Protein AF-A0AAD7CZT7-F1 (afdb_monomer)

Solvent-accessible surface area (backbone atoms only — not comparable to full-atom values): 5162 Å² total; per-residue (Å²): 92,52,45,60,60,73,75,65,43,91,54,85,58,57,64,58,54,54,47,32,73,73,62,38,51,56,45,78,46,34,30,73,97,64,38,83,41,78,48,79,69,40,69,67,59,49,54,49,54,76,70,34,86,86,62,74,80,56,68,69,58,51,52,52,47,32,72,75,60,38,93,82,29,82,89,67,62,77,80,81,85,121

Structure (mmCIF, N/CA/C/O backbone):
data_AF-A0AAD7CZT7-F1
#
_entry.id   AF-A0AAD7CZT7-F1
#
loop_
_atom_site.group_PDB
_atom_site.id
_atom_site.type_symbol
_atom_site.label_atom_id
_atom_site.label_alt_id
_atom_site.label_comp_id
_atom_site.label_asym_id
_atom_site.label_entity_id
_atom_site.label_seq_id
_atom_site.pdbx_PDB_ins_code
_atom_site.Cartn_x
_atom_site.Cartn_y
_atom_site.Cartn_z
_atom_site.occupancy
_atom_site.B_iso_or_equiv
_atom_site.auth_seq_id
_atom_site.auth_comp_id
_atom_site.auth_asym_id
_atom_site.auth_atom_id
_atom_site.pdbx_PDB_model_num
ATOM 1 N N . GLY A 1 1 ? -13.347 6.727 -5.887 1.00 79.75 1 GLY A N 1
ATOM 2 C CA . GLY A 1 1 ? -12.472 5.783 -5.169 1.00 79.75 1 GLY A CA 1
ATOM 3 C C . GLY A 1 1 ? -11.642 6.525 -4.142 1.00 79.75 1 GLY A C 1
ATOM 4 O O . GLY A 1 1 ? -11.635 7.750 -4.149 1.00 79.75 1 GLY A O 1
ATOM 5 N N . ASN A 1 2 ? -10.931 5.788 -3.301 1.00 88.62 2 ASN A N 1
ATOM 6 C CA . ASN A 1 2 ? -10.116 6.261 -2.183 1.00 88.62 2 ASN A CA 1
ATOM 7 C C . ASN A 1 2 ? -8.724 6.758 -2.635 1.00 88.62 2 ASN A C 1
ATOM 9 O O . ASN A 1 2 ? -7.928 7.195 -1.815 1.00 88.62 2 ASN A O 1
ATOM 13 N N . MET A 1 3 ? -8.416 6.725 -3.939 1.00 87.31 3 MET A N 1
ATOM 14 C CA . MET A 1 3 ? -7.095 7.092 -4.478 1.00 87.31 3 MET A CA 1
ATOM 15 C C . MET A 1 3 ? -6.634 8.506 -4.132 1.00 87.31 3 MET A C 1
ATOM 17 O O . MET A 1 3 ? -5.442 8.712 -3.949 1.00 87.31 3 MET A O 1
ATOM 21 N N . LYS A 1 4 ? -7.545 9.481 -4.019 1.00 87.75 4 LYS A N 1
ATOM 22 C CA . LYS A 1 4 ? -7.160 10.846 -3.626 1.00 87.75 4 LYS A CA 1
ATOM 23 C C . LYS A 1 4 ? -6.569 10.874 -2.218 1.00 87.75 4 LYS A C 1
ATOM 25 O O . LYS A 1 4 ? -5.568 11.535 -2.002 1.00 87.75 4 LYS A O 1
ATOM 30 N N . GLN A 1 5 ? -7.163 10.114 -1.302 1.00 90.00 5 GLN A N 1
ATOM 31 C CA . GLN A 1 5 ? -6.679 9.981 0.070 1.00 90.00 5 GLN A CA 1
ATOM 32 C C . GLN A 1 5 ? -5.345 9.227 0.108 1.00 90.00 5 GLN A C 1
ATOM 34 O O . GLN A 1 5 ? -4.475 9.589 0.873 1.00 90.00 5 GLN A O 1
ATOM 39 N N . LEU A 1 6 ? -5.148 8.229 -0.756 1.00 87.62 6 LEU A N 1
ATOM 40 C CA . LEU A 1 6 ? -3.890 7.473 -0.804 1.00 87.62 6 LEU A CA 1
ATOM 41 C C . LEU A 1 6 ? -2.722 8.253 -1.433 1.00 87.62 6 LEU A C 1
ATOM 43 O O . LEU A 1 6 ? -1.588 8.124 -0.999 1.00 87.62 6 LEU A O 1
ATOM 47 N N . VAL A 1 7 ? -2.977 9.025 -2.494 1.00 86.38 7 VAL A N 1
ATOM 48 C CA . VAL A 1 7 ? -1.908 9.633 -3.313 1.00 86.38 7 VAL A CA 1
ATOM 49 C C . VAL A 1 7 ? -1.638 11.090 -2.946 1.00 86.38 7 VAL A C 1
ATOM 51 O O . VAL A 1 7 ? -0.521 11.561 -3.126 1.00 86.38 7 VAL A O 1
ATOM 54 N N . LEU A 1 8 ? -2.654 11.814 -2.473 1.00 88.69 8 LEU A N 1
ATOM 55 C CA . LEU A 1 8 ? -2.588 13.260 -2.228 1.00 88.69 8 LEU A CA 1
ATOM 56 C C . LEU A 1 8 ? -2.739 13.611 -0.744 1.00 88.69 8 LEU A C 1
ATOM 58 O O . LEU A 1 8 ? -3.043 14.759 -0.424 1.00 88.69 8 LEU A O 1
ATOM 62 N N . ALA A 1 9 ? -2.580 12.637 0.156 1.00 88.75 9 ALA A N 1
ATOM 63 C CA . ALA A 1 9 ? -2.505 12.941 1.576 1.00 88.75 9 ALA A CA 1
ATOM 64 C C . ALA A 1 9 ? -1.309 13.854 1.852 1.00 88.75 9 ALA A C 1
ATOM 66 O O . ALA A 1 9 ? -0.219 13.644 1.324 1.00 88.75 9 ALA A O 1
ATOM 67 N N . GLU A 1 10 ? -1.526 14.846 2.712 1.00 90.38 10 GLU A N 1
ATOM 68 C CA . GLU A 1 10 ? -0.464 15.727 3.197 1.00 90.38 10 GLU A CA 1
ATOM 69 C C . GLU A 1 10 ? 0.587 14.934 3.985 1.00 90.38 10 GLU A C 1
ATOM 71 O O . GLU A 1 10 ? 1.785 15.096 3.768 1.00 90.38 10 GLU A O 1
ATOM 76 N N . ASN A 1 11 ? 0.125 14.010 4.834 1.00 91.44 11 ASN A N 1
ATOM 77 C CA . ASN A 1 11 ? 0.969 13.087 5.583 1.00 91.44 11 ASN A CA 1
ATOM 78 C C . ASN A 1 11 ? 0.806 11.665 5.044 1.00 91.44 11 ASN A C 1
ATOM 80 O O . ASN A 1 11 ? -0.292 11.100 5.054 1.00 91.44 11 ASN A O 1
ATOM 84 N N . TYR A 1 12 ? 1.915 11.075 4.601 1.00 87.12 12 TYR A N 1
ATOM 85 C CA . TYR A 1 12 ? 1.931 9.705 4.099 1.00 87.12 12 TYR A CA 1
ATOM 86 C C . TYR A 1 12 ? 1.477 8.714 5.182 1.00 87.12 12 TYR A C 1
ATOM 88 O O . TYR A 1 12 ? 1.968 8.750 6.311 1.00 87.12 12 TYR A O 1
ATOM 96 N N . GLY A 1 13 ? 0.560 7.811 4.831 1.00 88.50 13 GLY A N 1
ATOM 97 C CA . GLY A 1 13 ? 0.070 6.763 5.726 1.00 88.50 13 GLY A CA 1
ATOM 98 C C . GLY A 1 13 ? -1.052 7.181 6.680 1.00 88.50 13 GLY A C 1
ATOM 99 O O . GLY A 1 13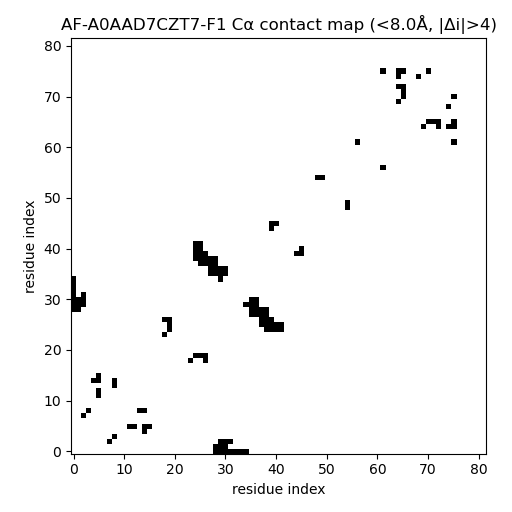 ? -1.617 6.307 7.332 1.00 88.50 13 GLY A O 1
ATOM 100 N N . GLU A 1 14 ? -1.414 8.468 6.768 1.00 93.31 14 GLU A N 1
ATOM 101 C CA . GLU A 1 14 ? -2.449 8.954 7.699 1.00 93.31 14 GLU A CA 1
ATOM 102 C C . GLU A 1 14 ? -3.756 8.167 7.548 1.00 93.31 14 GLU A C 1
ATOM 104 O O . GLU A 1 14 ? -4.297 7.619 8.508 1.00 93.31 14 GLU A O 1
ATOM 109 N N . HIS A 1 15 ? -4.258 8.052 6.320 1.00 93.50 15 HIS A N 1
ATOM 110 C CA . HIS A 1 15 ? -5.516 7.361 6.072 1.00 93.50 15 HIS A CA 1
ATOM 111 C C . HIS A 1 15 ? -5.374 5.843 6.207 1.00 93.50 15 HIS A C 1
ATOM 113 O O . HIS A 1 15 ? -6.259 5.193 6.768 1.00 93.50 15 HIS A O 1
ATOM 119 N N . GLU A 1 16 ? -4.259 5.275 5.752 1.00 92.94 16 GLU A N 1
ATOM 120 C CA . GLU A 1 16 ? -3.983 3.844 5.825 1.00 92.94 16 GLU A CA 1
ATOM 121 C C . GLU A 1 16 ? -3.880 3.351 7.267 1.00 92.94 16 GLU A C 1
ATOM 123 O O . GLU A 1 16 ? -4.456 2.309 7.581 1.00 92.94 16 GLU A O 1
ATOM 128 N N . PHE A 1 17 ? -3.224 4.099 8.158 1.00 93.44 17 PHE A N 1
ATOM 129 C CA . PHE A 1 17 ? -3.121 3.749 9.576 1.00 93.44 17 PHE A CA 1
ATOM 130 C C . PHE A 1 17 ? -4.481 3.810 10.275 1.00 93.44 17 PHE A C 1
ATOM 132 O O . PHE A 1 17 ? -4.821 2.907 11.045 1.00 93.44 17 PHE A O 1
ATOM 139 N N . GLN A 1 18 ? -5.307 4.816 9.968 1.00 94.56 18 GLN A N 1
ATOM 140 C CA . GLN A 1 18 ? -6.672 4.901 10.500 1.00 94.56 18 GLN A CA 1
ATOM 141 C C . GLN A 1 18 ? -7.538 3.731 10.012 1.00 94.56 18 GLN A C 1
ATOM 143 O O . GLN A 1 18 ? -8.272 3.120 10.793 1.00 94.56 18 GLN A O 1
ATOM 148 N N . TRP A 1 19 ? -7.447 3.375 8.728 1.00 95.12 19 TRP A N 1
ATOM 149 C CA . TRP A 1 19 ? -8.180 2.238 8.172 1.00 95.12 19 TRP A CA 1
ATOM 150 C C . TRP A 1 19 ? -7.683 0.908 8.717 1.00 95.12 19 TRP A C 1
ATOM 152 O O . TRP A 1 19 ? -8.507 0.064 9.056 1.00 95.12 19 TRP A O 1
ATOM 162 N N . GLN A 1 20 ? -6.374 0.741 8.880 1.00 94.81 20 GLN A N 1
ATOM 163 C CA . GLN A 1 20 ? -5.794 -0.450 9.484 1.00 94.81 20 GLN A CA 1
ATOM 164 C C . GLN A 1 20 ? -6.254 -0.614 10.937 1.00 94.81 20 GLN A C 1
ATOM 166 O O . GLN A 1 20 ? -6.630 -1.710 11.343 1.00 94.81 20 GLN A O 1
ATOM 171 N N . LYS A 1 21 ? -6.309 0.475 11.714 1.00 95.25 21 LYS A N 1
ATOM 172 C CA . LYS A 1 21 ? -6.850 0.452 13.082 1.00 95.25 21 LYS A CA 1
ATOM 173 C C . LYS A 1 21 ? -8.336 0.083 13.112 1.00 95.25 21 LYS A C 1
ATOM 175 O O . LYS A 1 21 ? -8.781 -0.581 14.043 1.00 95.25 21 LYS A O 1
ATOM 180 N N . LYS A 1 22 ? -9.106 0.519 12.111 1.00 96.56 22 LYS A N 1
ATOM 181 C CA . LYS A 1 22 ? -10.559 0.315 12.049 1.00 96.56 22 LYS A CA 1
ATOM 182 C C . LYS A 1 22 ? -10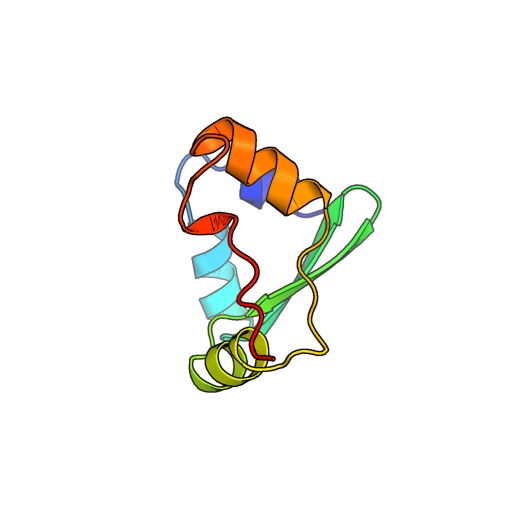.971 -1.057 11.510 1.00 96.56 22 LYS A C 1
ATOM 184 O O . LYS A 1 22 ? -11.915 -1.647 12.022 1.00 96.56 22 LYS A O 1
ATOM 189 N N . TYR A 1 23 ? -10.318 -1.525 10.453 1.00 95.69 23 TYR A N 1
ATOM 190 C CA . TYR A 1 23 ? -10.707 -2.722 9.699 1.00 95.69 23 TYR A CA 1
ATOM 191 C C . TYR A 1 23 ? -9.723 -3.884 9.874 1.00 95.69 23 TYR A C 1
ATOM 193 O O . TYR A 1 23 ? -10.020 -5.000 9.456 1.00 95.69 23 TYR A O 1
ATOM 201 N N . GLY A 1 24 ? -8.575 -3.642 10.506 1.00 94.56 24 GLY A N 1
ATOM 202 C CA . GLY A 1 24 ? -7.524 -4.630 10.703 1.00 94.56 24 GLY A CA 1
ATOM 203 C C . GLY A 1 24 ? -6.477 -4.637 9.582 1.00 94.56 24 GLY A C 1
ATOM 204 O O . GLY A 1 24 ? -6.444 -3.748 8.730 1.00 94.56 24 GLY A O 1
ATOM 205 N N . PRO A 1 25 ? -5.592 -5.648 9.567 1.00 94.06 25 PRO A N 1
ATOM 206 C CA . PRO A 1 25 ? -4.442 -5.717 8.662 1.00 94.06 25 PRO A CA 1
ATOM 207 C C . PRO A 1 25 ? -4.798 -6.095 7.214 1.00 94.06 25 PRO A C 1
ATOM 209 O O . PRO A 1 25 ? -3.904 -6.193 6.376 1.00 94.06 25 PRO A O 1
ATOM 212 N N . LEU A 1 26 ? -6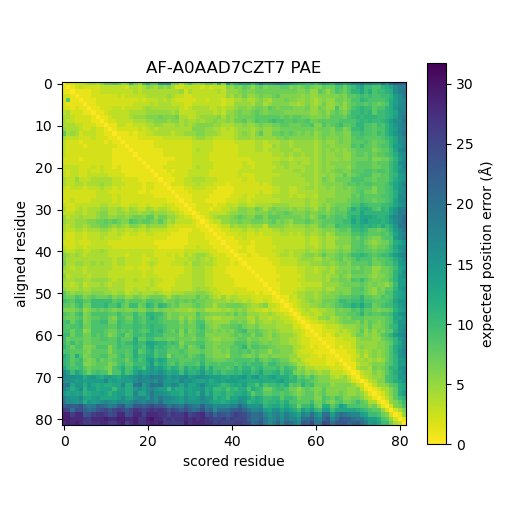.077 -6.333 6.913 1.00 94.94 26 LEU A N 1
ATOM 213 C CA . LEU A 1 26 ? -6.562 -6.707 5.590 1.00 94.94 26 LEU A CA 1
ATOM 214 C C . LEU A 1 26 ? -7.856 -5.955 5.289 1.00 94.94 26 LEU A C 1
ATOM 216 O O . LEU A 1 26 ? -8.881 -6.206 5.920 1.00 94.94 26 LEU A O 1
ATOM 220 N N . TYR A 1 27 ? -7.829 -5.044 4.319 1.00 94.81 27 TYR A N 1
ATOM 221 C CA . TYR A 1 27 ? -9.009 -4.257 3.966 1.00 94.81 27 TYR A CA 1
ATOM 222 C C . TYR A 1 27 ? -9.047 -3.893 2.485 1.00 94.81 27 TYR A C 1
ATOM 224 O O . TYR A 1 27 ? -8.030 -3.833 1.797 1.00 94.81 27 TYR A O 1
ATOM 232 N N . ARG A 1 28 ? -10.258 -3.653 1.976 1.00 94.25 28 ARG A N 1
ATOM 233 C CA . ARG A 1 28 ? -10.499 -3.299 0.575 1.00 94.25 28 ARG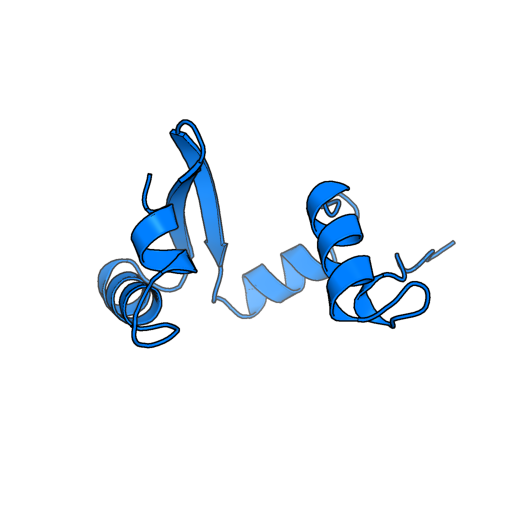 A CA 1
ATOM 234 C C . ARG A 1 28 ? -10.679 -1.796 0.422 1.00 94.25 28 ARG A C 1
ATOM 236 O O . ARG A 1 28 ? -11.453 -1.181 1.153 1.00 94.25 28 ARG A O 1
ATOM 243 N N . VAL A 1 29 ? -10.032 -1.227 -0.585 1.00 93.94 29 VAL A N 1
ATOM 244 C CA . VAL A 1 29 ? -10.190 0.168 -1.003 1.00 93.94 29 VAL A CA 1
ATOM 245 C C . VAL A 1 29 ? -10.615 0.235 -2.463 1.00 93.94 29 VAL A C 1
ATOM 247 O O . VAL A 1 29 ? -10.325 -0.656 -3.259 1.00 93.94 29 VAL A O 1
ATOM 250 N N . LYS A 1 30 ? -11.304 1.315 -2.833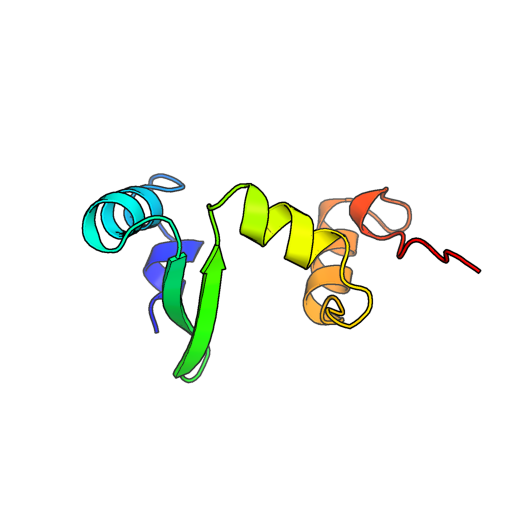 1.00 92.62 30 LYS A N 1
ATOM 251 C CA . LYS A 1 30 ? -11.678 1.569 -4.227 1.00 92.62 30 LYS A CA 1
ATOM 252 C C . LYS A 1 30 ? -10.584 2.365 -4.927 1.00 92.62 30 LYS A C 1
ATOM 254 O O . LYS A 1 30 ? -10.338 3.509 -4.556 1.00 92.62 30 LYS A O 1
ATOM 259 N N . GLY A 1 31 ? -9.952 1.793 -5.940 1.00 86.69 31 GLY A N 1
ATOM 260 C CA . GLY A 1 31 ? -8.963 2.467 -6.771 1.00 86.69 31 GLY A CA 1
ATOM 261 C C . GLY A 1 31 ? -9.581 3.440 -7.788 1.00 86.69 31 GLY A C 1
ATOM 262 O O . GLY A 1 31 ? -10.699 3.950 -7.616 1.00 86.69 31 GLY A O 1
ATOM 263 N N . 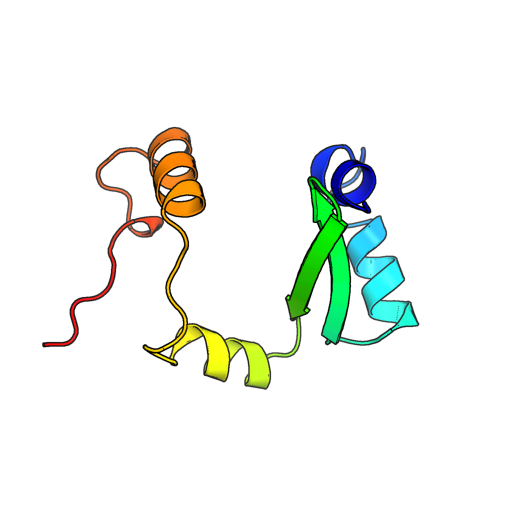CYS A 1 32 ? -8.834 3.718 -8.854 1.00 83.00 32 CYS A N 1
ATOM 264 C CA . CYS A 1 32 ? -9.313 4.502 -9.989 1.00 83.00 32 CYS A CA 1
ATOM 265 C C . CYS A 1 32 ? -10.435 3.749 -10.717 1.00 83.00 32 CYS A C 1
ATOM 267 O O . CYS A 1 32 ? -10.449 2.524 -10.759 1.00 83.00 32 CYS A O 1
ATOM 269 N N . PHE A 1 33 ? -11.407 4.480 -11.271 1.00 85.38 33 PHE A N 1
ATOM 270 C CA . PHE A 1 33 ? -12.528 3.895 -12.028 1.00 85.38 33 PHE A CA 1
ATOM 271 C C . PHE A 1 33 ? -13.339 2.816 -11.278 1.00 85.38 33 PHE A C 1
ATOM 273 O O . PHE A 1 33 ? -14.017 2.004 -11.894 1.00 85.38 33 PHE A O 1
ATOM 280 N N . GLY A 1 34 ? -13.302 2.814 -9.940 1.00 84.12 34 GLY A N 1
ATOM 281 C CA . GLY A 1 34 ? -14.078 1.876 -9.122 1.00 84.12 34 GLY A CA 1
ATOM 282 C C . GLY A 1 34 ? -13.459 0.485 -8.972 1.00 84.12 34 GLY A C 1
ATOM 283 O O . GLY A 1 34 ? -14.097 -0.375 -8.358 1.00 84.12 34 GLY A O 1
ATOM 284 N N . GLU A 1 35 ? -12.232 0.283 -9.467 1.00 88.44 35 GLU A N 1
ATOM 285 C CA . GLU A 1 35 ? -11.476 -0.959 -9.282 1.00 88.44 35 GLU A CA 1
ATOM 286 C C . GLU A 1 35 ? -11.366 -1.310 -7.790 1.00 88.44 35 GLU A C 1
ATOM 288 O O . GLU A 1 35 ? -11.223 -0.433 -6.933 1.00 88.44 35 GLU A O 1
ATOM 293 N N . ASP A 1 36 ? -11.445 -2.594 -7.461 1.00 91.94 36 ASP A N 1
ATOM 294 C CA . ASP A 1 36 ? -11.196 -3.059 -6.103 1.00 91.94 36 ASP A CA 1
ATOM 295 C C . ASP A 1 36 ? -9.704 -3.311 -5.906 1.00 91.94 36 ASP A C 1
ATOM 297 O O . ASP A 1 36 ? -9.069 -4.011 -6.691 1.00 91.94 36 ASP A O 1
ATOM 301 N N . ARG A 1 37 ? -9.145 -2.746 -4.836 1.00 90.56 37 ARG A N 1
ATOM 302 C CA . ARG A 1 37 ? -7.766 -2.984 -4.408 1.00 90.56 37 ARG A CA 1
ATOM 303 C C . ARG A 1 37 ? -7.763 -3.515 -2.988 1.00 90.56 37 ARG A C 1
ATOM 305 O O . ARG A 1 37 ? -8.470 -3.000 -2.123 1.00 90.56 37 ARG A O 1
ATOM 312 N N . LEU A 1 38 ? -6.957 -4.540 -2.754 1.00 93.19 38 LEU A N 1
ATOM 313 C CA . LEU A 1 38 ? -6.762 -5.127 -1.438 1.00 93.19 38 LEU A CA 1
ATOM 314 C C . LEU A 1 38 ? -5.485 -4.556 -0.823 1.00 93.19 38 LEU A C 1
ATOM 316 O O . LEU A 1 38 ? -4.423 -4.615 -1.441 1.00 93.19 38 LEU A O 1
ATOM 320 N N . VAL A 1 39 ? -5.595 -4.000 0.379 1.00 93.56 39 VAL A N 1
ATOM 321 C CA . VAL A 1 39 ? -4.451 -3.572 1.183 1.00 93.56 39 VAL A CA 1
ATOM 322 C C . VAL A 1 39 ? -4.146 -4.673 2.185 1.00 93.56 39 VAL A C 1
ATOM 324 O O . VAL A 1 39 ? -5.034 -5.109 2.920 1.00 93.5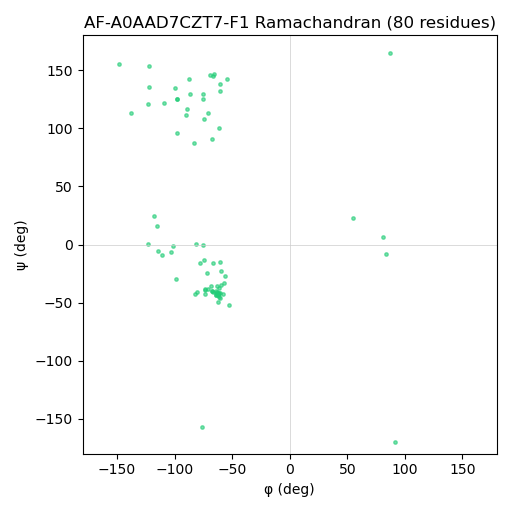6 39 VAL A O 1
ATOM 327 N N . VAL A 1 40 ? -2.895 -5.133 2.180 1.00 94.69 40 VAL A N 1
ATOM 328 C CA . VAL A 1 40 ? -2.416 -6.251 2.996 1.00 94.69 40 VAL A CA 1
ATOM 329 C C . VAL A 1 40 ? -1.243 -5.773 3.841 1.00 94.69 40 VAL A C 1
ATOM 331 O O . VAL A 1 40 ? -0.225 -5.340 3.307 1.00 94.69 40 VAL A O 1
ATOM 334 N N . SER A 1 41 ? -1.386 -5.873 5.157 1.00 93.25 41 SER A N 1
ATOM 335 C CA . SER A 1 41 ? -0.347 -5.540 6.139 1.00 93.25 41 SER A CA 1
ATOM 336 C C . SER A 1 41 ? -0.020 -6.712 7.069 1.00 93.25 41 SER A C 1
ATOM 338 O O . SER A 1 41 ? 0.826 -6.579 7.947 1.00 93.25 41 SER A O 1
ATOM 340 N N . ASP A 1 42 ? -0.683 -7.858 6.894 1.00 93.81 42 ASP A N 1
ATOM 341 C CA . ASP A 1 42 ? -0.395 -9.076 7.649 1.00 93.81 42 ASP A CA 1
ATOM 342 C C . ASP A 1 42 ? 0.904 -9.743 7.142 1.00 93.81 42 ASP A C 1
ATOM 344 O O . ASP A 1 42 ? 1.007 -10.037 5.945 1.00 93.81 42 ASP A O 1
ATOM 348 N N . PRO A 1 43 ? 1.897 -10.019 8.010 1.00 92.88 43 PRO A N 1
ATOM 349 C CA . PRO A 1 43 ? 3.169 -10.606 7.590 1.00 92.88 43 PRO A CA 1
ATOM 350 C C . PRO A 1 43 ? 3.042 -11.978 6.915 1.00 92.88 43 PRO A C 1
ATOM 352 O O . PRO A 1 43 ? 3.810 -12.283 6.000 1.00 92.88 43 PRO A O 1
ATOM 355 N N . GLN A 1 44 ? 2.089 -12.815 7.339 1.00 93.56 44 GLN A N 1
ATOM 356 C CA . GLN A 1 44 ? 1.910 -14.151 6.766 1.00 93.56 44 GLN A CA 1
ATOM 357 C C . GLN A 1 44 ? 1.280 -14.066 5.375 1.00 93.56 44 GLN A C 1
ATOM 359 O O . GLN A 1 44 ? 1.753 -14.714 4.440 1.00 93.56 44 GLN A O 1
ATOM 364 N N . ALA A 1 45 ? 0.271 -13.210 5.213 1.00 91.44 45 ALA A N 1
ATOM 365 C CA . ALA A 1 45 ? -0.348 -12.926 3.928 1.00 91.44 45 ALA A CA 1
ATOM 366 C C . ALA A 1 45 ? 0.656 -12.295 2.956 1.00 91.44 45 ALA A C 1
ATOM 368 O O . ALA A 1 45 ? 0.737 -12.723 1.808 1.00 91.44 45 ALA A O 1
ATOM 369 N N . LEU A 1 46 ? 1.479 -11.344 3.409 1.00 92.19 46 LEU A N 1
ATOM 370 C CA . LEU A 1 46 ? 2.542 -10.758 2.589 1.00 92.19 46 LEU A CA 1
ATOM 371 C C . LEU A 1 46 ? 3.557 -11.809 2.144 1.00 92.19 46 LEU A C 1
ATOM 373 O O . LEU A 1 46 ? 3.889 -11.873 0.963 1.00 92.19 46 LEU A O 1
ATOM 377 N N . ARG A 1 47 ? 4.008 -12.680 3.055 1.00 91.94 47 ARG A N 1
ATOM 378 C CA . ARG A 1 47 ? 4.894 -13.795 2.703 1.00 91.94 47 ARG A CA 1
ATOM 379 C C . ARG A 1 47 ? 4.253 -14.706 1.659 1.00 91.94 47 ARG A C 1
ATOM 381 O O . ARG A 1 47 ? 4.947 -15.128 0.739 1.00 91.94 47 ARG A O 1
ATOM 388 N N . HIS A 1 48 ? 2.965 -15.018 1.783 1.00 91.31 48 HIS A N 1
ATOM 389 C CA . HIS A 1 48 ? 2.264 -15.803 0.771 1.00 91.31 48 HIS A CA 1
ATOM 390 C C . HIS A 1 48 ? 2.238 -15.071 -0.575 1.00 91.31 48 HIS A C 1
ATOM 392 O O . HIS A 1 48 ? 2.630 -15.648 -1.581 1.00 91.31 48 HIS A O 1
ATOM 398 N N . ILE A 1 49 ? 1.850 -13.793 -0.591 1.00 90.25 49 ILE A N 1
ATOM 399 C CA . ILE A 1 49 ? 1.714 -12.997 -1.816 1.00 9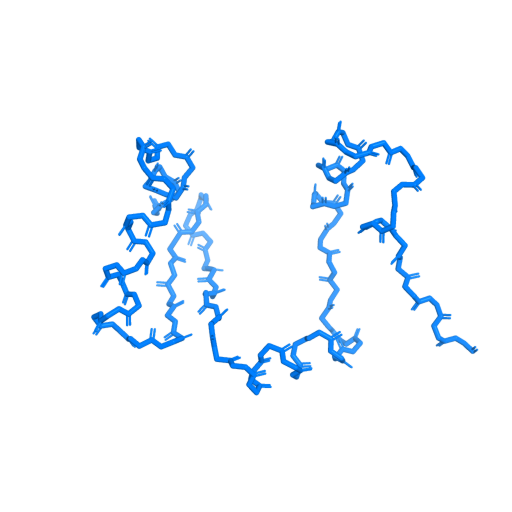0.25 49 ILE A CA 1
ATOM 400 C C . ILE A 1 49 ? 3.049 -12.854 -2.551 1.00 90.25 49 ILE A C 1
ATOM 402 O O . ILE A 1 49 ? 3.107 -13.031 -3.762 1.00 90.25 49 ILE A O 1
ATOM 406 N N . LEU A 1 50 ? 4.123 -12.559 -1.818 1.00 87.69 50 LEU A N 1
ATOM 407 C CA . LEU A 1 50 ? 5.449 -12.326 -2.390 1.00 87.69 50 LEU A CA 1
ATOM 408 C C . LEU A 1 50 ? 6.116 -13.600 -2.921 1.00 87.69 50 LEU A C 1
ATOM 410 O O . LEU A 1 50 ? 6.965 -13.502 -3.800 1.00 87.69 50 LEU A O 1
ATOM 414 N N . ASN A 1 51 ? 5.743 -14.775 -2.405 1.00 87.88 51 ASN A N 1
ATOM 415 C CA . ASN A 1 51 ? 6.288 -16.063 -2.847 1.00 87.88 51 ASN A CA 1
ATOM 416 C C . ASN A 1 51 ? 5.349 -16.821 -3.798 1.00 87.88 51 ASN A C 1
ATOM 418 O O . ASN A 1 51 ? 5.682 -17.928 -4.217 1.00 87.88 51 ASN A O 1
ATOM 422 N N . ASN A 1 52 ? 4.168 -16.281 -4.113 1.00 87.44 52 ASN A N 1
ATOM 423 C CA . ASN A 1 52 ? 3.211 -16.949 -4.986 1.00 87.44 52 ASN A CA 1
ATOM 424 C C . ASN A 1 52 ? 3.466 -16.553 -6.452 1.00 87.44 52 ASN A C 1
ATOM 426 O O . ASN A 1 52 ? 3.179 -15.413 -6.824 1.00 87.44 52 ASN A O 1
ATOM 430 N N . PRO A 1 53 ? 3.932 -17.479 -7.312 1.00 81.94 53 PRO A N 1
ATOM 431 C CA . PRO A 1 53 ? 4.236 -17.175 -8.713 1.00 81.94 53 PRO A CA 1
ATOM 432 C C . PRO A 1 53 ? 2.987 -16.825 -9.536 1.00 81.94 53 PRO A C 1
ATOM 434 O O . PRO A 1 53 ? 3.097 -16.238 -10.607 1.00 81.94 53 PRO A O 1
ATOM 437 N N . SER A 1 54 ? 1.792 -17.145 -9.032 1.00 85.69 54 SER A N 1
ATOM 438 C CA . SER A 1 54 ? 0.521 -16.803 -9.681 1.00 85.69 54 SER A CA 1
ATOM 439 C C . SER A 1 54 ? 0.166 -15.318 -9.546 1.00 85.69 54 SER A C 1
ATOM 441 O O . SER A 1 54 ? -0.754 -14.846 -10.210 1.00 85.69 54 SER A O 1
ATOM 443 N N . ILE A 1 55 ? 0.851 -14.576 -8.668 1.00 83.06 55 ILE A N 1
ATOM 444 C CA . ILE A 1 55 ? 0.613 -13.148 -8.461 1.00 83.06 55 ILE A CA 1
ATOM 445 C C . ILE A 1 55 ? 1.640 -12.361 -9.271 1.00 83.06 55 ILE A C 1
ATOM 447 O O . ILE A 1 55 ? 2.766 -12.119 -8.842 1.00 83.06 55 ILE A O 1
ATOM 451 N N . THR A 1 56 ? 1.230 -11.943 -10.464 1.00 82.56 56 THR A N 1
ATOM 452 C CA . THR A 1 56 ? 2.076 -11.166 -11.373 1.00 82.56 56 THR A CA 1
ATOM 453 C C . THR A 1 56 ? 1.971 -9.671 -11.091 1.00 82.56 56 THR A C 1
ATOM 455 O O . THR A 1 56 ? 0.892 -9.137 -10.816 1.00 82.56 56 THR A O 1
ATOM 458 N N . ARG A 1 57 ? 3.096 -8.959 -11.203 1.00 79.88 57 ARG A N 1
ATOM 459 C CA . ARG A 1 57 ? 3.105 -7.496 -11.129 1.00 79.88 57 ARG A CA 1
ATOM 460 C C . ARG A 1 57 ? 2.559 -6.922 -12.439 1.00 79.88 57 ARG A C 1
ATOM 462 O O . ARG A 1 57 ? 3.033 -7.290 -13.510 1.00 79.88 57 ARG A O 1
ATOM 469 N N . PRO A 1 58 ? 1.586 -5.998 -12.401 1.00 78.69 58 PRO A N 1
ATOM 470 C CA . PRO A 1 58 ? 1.056 -5.429 -13.628 1.00 78.69 58 PRO A CA 1
ATOM 471 C C . PRO A 1 58 ? 2.128 -4.578 -14.338 1.00 78.69 58 PRO A C 1
ATOM 473 O O . PRO A 1 58 ? 2.885 -3.861 -13.671 1.00 78.69 58 PRO A O 1
ATOM 476 N N . PRO A 1 59 ? 2.164 -4.557 -15.686 1.00 79.00 59 PRO A N 1
ATOM 477 C CA . PRO A 1 59 ? 3.168 -3.806 -16.446 1.00 79.00 59 PRO A CA 1
ATOM 478 C C . PRO A 1 59 ? 3.224 -2.306 -16.123 1.00 79.00 59 PRO A C 1
ATOM 480 O O . PRO A 1 59 ? 4.269 -1.675 -16.276 1.00 79.00 59 PRO A O 1
ATOM 483 N N . SER A 1 60 ? 2.113 -1.715 -15.669 1.00 78.44 60 SER A N 1
ATOM 484 C CA . SER A 1 60 ? 2.056 -0.314 -15.235 1.00 78.44 60 SER A CA 1
ATOM 485 C C . SER A 1 60 ? 2.983 -0.034 -14.050 1.00 78.44 60 SER A C 1
ATOM 487 O O . SER A 1 60 ? 3.699 0.964 -14.067 1.00 78.44 60 SER A O 1
ATOM 489 N N . VAL A 1 61 ? 3.037 -0.941 -13.070 1.00 77.12 61 VAL A N 1
ATOM 490 C CA . VAL A 1 61 ? 3.910 -0.823 -11.893 1.00 77.12 61 VAL A CA 1
ATOM 491 C C . VAL A 1 61 ? 5.377 -0.936 -12.300 1.00 77.12 61 VAL A C 1
ATOM 493 O O . VAL A 1 61 ? 6.198 -0.152 -11.831 1.00 77.12 61 VAL A O 1
ATOM 496 N N . LEU A 1 62 ? 5.706 -1.838 -13.229 1.00 77.38 62 LEU A N 1
ATOM 497 C CA . LEU A 1 62 ? 7.070 -1.981 -13.747 1.00 77.38 62 LEU A CA 1
ATOM 498 C C . LEU A 1 62 ? 7.531 -0.726 -14.504 1.00 77.38 62 LEU A C 1
ATOM 500 O O . LEU A 1 62 ? 8.670 -0.295 -14.350 1.00 77.38 62 LEU A O 1
ATOM 504 N N . LYS A 1 63 ? 6.658 -0.094 -15.299 1.00 80.38 63 LYS A N 1
ATOM 505 C CA . LYS A 1 63 ? 6.979 1.174 -15.982 1.00 80.38 63 LYS A CA 1
ATOM 506 C C . LYS A 1 63 ? 7.222 2.313 -14.992 1.00 80.38 63 LYS A C 1
ATOM 508 O O . LYS A 1 63 ? 8.184 3.057 -15.159 1.00 80.38 63 LYS A O 1
ATOM 513 N N . SER A 1 64 ? 6.391 2.431 -13.955 1.00 77.69 64 SER A N 1
ATOM 514 C CA . SER A 1 64 ? 6.601 3.413 -12.886 1.00 77.69 64 SER A CA 1
ATOM 515 C C . SER A 1 64 ? 7.908 3.159 -12.134 1.00 77.69 64 SER A C 1
ATOM 517 O O . SER A 1 64 ? 8.669 4.097 -11.918 1.00 77.69 64 SER A O 1
ATOM 519 N N . ALA A 1 65 ? 8.218 1.902 -11.807 1.00 78.19 65 ALA A N 1
ATOM 520 C CA . ALA A 1 65 ? 9.477 1.538 -11.162 1.00 78.19 65 ALA A CA 1
ATOM 521 C C . ALA A 1 65 ? 10.693 1.902 -12.032 1.00 78.19 65 ALA A C 1
ATOM 523 O O . ALA A 1 65 ? 11.654 2.473 -11.525 1.00 78.19 65 ALA A O 1
ATOM 524 N N . HIS A 1 66 ? 10.629 1.672 -13.348 1.00 79.94 66 HIS A N 1
ATOM 525 C CA . HIS A 1 66 ? 11.676 2.109 -14.276 1.00 79.94 66 HIS A CA 1
ATOM 526 C C . HIS A 1 66 ? 11.863 3.627 -14.308 1.00 79.94 66 HIS A C 1
ATOM 528 O O . HIS A 1 66 ? 12.993 4.091 -14.435 1.00 79.94 66 HIS A O 1
ATOM 534 N N . LEU A 1 67 ? 10.778 4.399 -14.207 1.00 83.19 67 LEU A N 1
ATOM 535 C CA . LEU A 1 67 ? 10.854 5.859 -14.203 1.00 83.19 67 LEU A CA 1
ATOM 536 C C . LEU A 1 67 ? 11.462 6.398 -12.900 1.00 83.19 67 LEU A C 1
ATOM 538 O O . LEU A 1 67 ? 12.231 7.350 -12.942 1.00 83.19 67 LEU A O 1
ATOM 542 N N . VAL A 1 68 ? 11.134 5.784 -11.761 1.00 84.19 68 VAL A N 1
ATOM 543 C CA . VAL A 1 68 ? 11.603 6.222 -10.435 1.00 84.19 68 VAL A CA 1
ATOM 544 C C . VAL A 1 68 ? 13.029 5.745 -10.143 1.00 84.19 68 VAL A C 1
ATOM 546 O O . VAL A 1 68 ? 13.825 6.502 -9.597 1.00 84.19 68 VAL A O 1
ATOM 549 N N . PHE A 1 69 ? 13.366 4.505 -10.509 1.00 82.44 69 PHE A N 1
ATOM 550 C CA . PHE A 1 69 ? 14.618 3.848 -10.110 1.00 82.44 69 PHE A CA 1
ATOM 551 C C . PHE A 1 69 ? 15.577 3.545 -11.275 1.00 82.44 69 PHE A C 1
ATOM 553 O O . PHE A 1 69 ? 16.694 3.082 -11.047 1.00 82.44 69 PHE A O 1
ATOM 560 N N . GLY A 1 70 ? 15.172 3.791 -12.523 1.00 80.62 70 GLY A N 1
ATOM 561 C CA . GLY A 1 70 ? 15.970 3.519 -13.719 1.00 80.62 70 GLY A CA 1
ATOM 562 C C . GLY A 1 70 ? 15.816 2.098 -14.279 1.00 80.62 70 GLY A C 1
ATOM 563 O O . GLY A 1 70 ? 15.314 1.178 -13.630 1.00 80.62 70 GLY A O 1
ATOM 564 N N . LYS A 1 71 ? 16.273 1.911 -15.529 1.00 70.69 71 LYS A N 1
ATOM 565 C CA . LYS A 1 71 ? 16.082 0.685 -16.336 1.00 70.69 71 LYS A CA 1
ATOM 566 C C . LYS A 1 71 ? 16.662 -0.598 -15.712 1.00 70.69 71 LYS A C 1
ATOM 568 O O . LYS A 1 71 ? 16.211 -1.687 -16.035 1.00 70.69 71 LYS A O 1
ATOM 573 N N . HIS A 1 72 ? 17.641 -0.467 -14.819 1.00 68.62 72 HIS A N 1
ATOM 574 C CA . HIS A 1 72 ? 18.384 -1.589 -14.234 1.00 68.62 72 HIS A CA 1
ATOM 575 C C . HIS A 1 72 ? 18.215 -1.683 -12.713 1.00 68.62 72 HIS A C 1
ATOM 577 O O . HIS A 1 72 ? 19.086 -2.201 -12.019 1.00 68.62 72 HIS A O 1
ATOM 583 N N . SER A 1 73 ? 17.120 -1.143 -12.170 1.00 70.06 73 SER A N 1
ATOM 584 C CA . SER A 1 73 ? 16.875 -1.233 -10.734 1.00 70.06 73 SER A CA 1
ATOM 585 C C . SER A 1 73 ? 16.549 -2.666 -10.302 1.00 70.06 73 SER A C 1
ATOM 587 O O . SER A 1 73 ? 15.846 -3.401 -11.000 1.00 70.06 73 SER A O 1
ATOM 589 N N . ILE A 1 74 ? 16.984 -3.033 -9.095 1.00 71.25 74 ILE A N 1
ATOM 590 C CA . ILE A 1 74 ? 16.635 -4.308 -8.447 1.00 71.25 74 ILE A CA 1
ATOM 591 C C . ILE A 1 74 ? 15.120 -4.480 -8.225 1.00 71.25 74 ILE A C 1
ATOM 593 O O . ILE A 1 74 ? 14.649 -5.581 -7.971 1.00 71.25 74 ILE A O 1
ATOM 597 N N . PHE A 1 75 ? 14.333 -3.406 -8.329 1.00 64.62 75 PHE A N 1
ATOM 598 C CA . PHE A 1 75 ? 12.876 -3.461 -8.202 1.00 64.62 75 PHE A CA 1
ATOM 599 C C . PHE A 1 75 ? 12.186 -3.984 -9.471 1.00 64.62 75 PHE A C 1
ATOM 601 O O . PHE A 1 75 ? 11.017 -4.375 -9.406 1.00 64.62 75 PHE A O 1
ATOM 608 N N . CYS A 1 76 ? 12.904 -4.012 -10.599 1.00 60.56 76 CYS A N 1
ATOM 609 C CA . CYS A 1 76 ? 12.395 -4.411 -11.911 1.00 60.56 76 CYS A CA 1
ATOM 610 C C . CYS A 1 76 ? 12.812 -5.823 -12.343 1.00 60.56 76 CYS A C 1
ATOM 612 O O . CYS A 1 76 ? 12.335 -6.290 -13.375 1.00 60.56 76 CYS A O 1
ATOM 614 N N . ILE A 1 77 ? 13.682 -6.504 -11.591 1.00 63.09 77 ILE A N 1
ATOM 615 C CA . ILE A 1 77 ? 14.018 -7.902 -11.872 1.00 63.09 77 ILE A CA 1
ATOM 616 C C . ILE A 1 77 ? 12.852 -8.797 -11.444 1.00 63.09 77 ILE A C 1
ATOM 618 O O . ILE A 1 77 ? 12.587 -8.989 -10.258 1.00 63.09 77 ILE A O 1
ATOM 622 N N . GLU A 1 78 ? 12.134 -9.348 -12.419 1.00 62.78 78 GLU A N 1
ATOM 623 C CA . GLU A 1 78 ? 11.327 -10.538 -12.173 1.00 62.78 78 GLU A CA 1
ATOM 624 C C . GLU A 1 78 ? 12.309 -11.694 -11.985 1.00 62.78 78 GLU A C 1
ATOM 626 O O . GLU A 1 78 ? 13.081 -12.020 -12.887 1.00 62.78 78 GLU A O 1
ATOM 631 N N . GLY A 1 79 ? 12.363 -12.243 -10.771 1.00 54.62 79 GLY A N 1
ATOM 632 C CA . GLY A 1 79 ? 13.207 -13.390 -10.472 1.00 54.62 79 GLY A CA 1
ATOM 633 C C . GLY A 1 79 ? 12.764 -14.573 -11.322 1.00 54.62 79 GLY A C 1
ATOM 634 O O . GLY A 1 79 ? 11.782 -15.234 -10.995 1.00 54.62 79 GLY A O 1
ATOM 635 N N . GLY A 1 80 ? 13.477 -14.830 -12.416 1.00 44.16 80 GLY A N 1
ATOM 636 C CA . GLY A 1 80 ? 13.395 -16.090 -13.133 1.00 44.16 80 GLY A CA 1
ATOM 637 C C . GLY A 1 80 ? 13.974 -17.182 -12.244 1.00 44.16 80 GLY A C 1
ATOM 638 O O . GLY A 1 80 ? 15.178 -17.411 -12.259 1.00 44.16 80 GLY A O 1
ATOM 639 N N . PHE A 1 81 ? 13.131 -17.828 -11.444 1.00 40.44 81 PHE A N 1
ATOM 640 C CA . PHE A 1 81 ? 13.433 -19.161 -10.942 1.00 40.44 81 PHE A CA 1
ATOM 641 C C . PHE A 1 81 ? 13.022 -20.148 -12.035 1.00 40.44 81 PHE A C 1
ATOM 643 O O . PHE A 1 81 ? 11.870 -20.578 -12.095 1.00 40.44 81 PHE A O 1
ATOM 650 N N . GLY A 1 82 ? 13.962 -20.402 -12.944 1.00 34.66 82 GLY A N 1
ATOM 651 C CA . GLY A 1 82 ? 13.991 -21.564 -13.828 1.00 34.66 82 GLY A CA 1
ATOM 652 C C . GLY A 1 82 ? 15.069 -22.523 -13.355 1.00 34.66 82 GLY A C 1
ATOM 653 O O . GLY A 1 82 ? 16.109 -22.017 -12.874 1.00 34.66 82 GLY A O 1
#

pLDDT: mean 84.0, std 12.55, range [34.66, 96.56]

Mean predicted aligned error: 6.78 Å

Sequence (82 aa):
GNMKQLVLAENYGEHEFQWQKKYGPLYRVKGCFGEDRLVVSDPQALRHILNNPSITRPPSVLKSAHLVFGKHSIFCIEGGFG

Foldseek 3Di:
DCVCVQPVPPDHCPVVVVCCVVVNQWDWDQDPPRDIDIHHRDPVVVVCQVPPPVNDDDVVVLVVCCVVPNPDDPVNDPDPPD

Radius of gyration: 14.83 Å; Cα contacts (8 Å, |Δi|>4): 69; chains: 1; bounding box: 32×37×30 Å

Secondary structure (DSSP, 8-state):
-THHHHHS-SSTTHHHHHHHHHH-SEEEEE-GGG-EEEEE--HHHHHHHHH-TT-PPPHHHHHHHHHHH-TT-TTS------

Nearest PDB structures (foldseek):
  5me9-assembly1_A  TM=4.084E-01  e=6.009E+00  Saccharomyces cerevisiae
  8co1-assembly1_O1  TM=2.614E-01  e=3.496E+00  Deinococcus radiod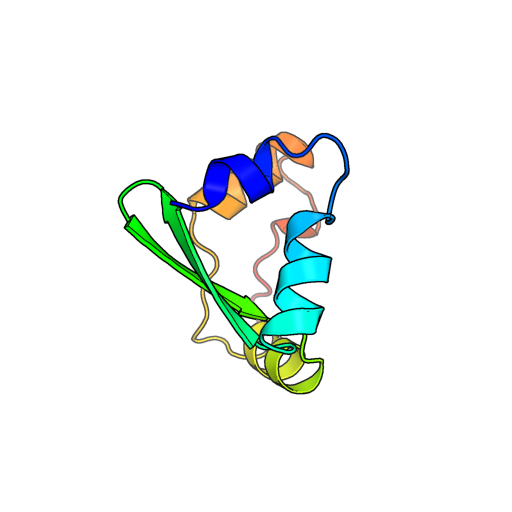urans R1 = ATCC 13939 = DSM 20539
  3qod-assembly1_B  TM=2.504E-01  e=7.363E+00  Fischerella thermalis PCC 7521
  7bti-assembly1_E  TM=1.969E-01  e=6.009E+00  Gallus gallus

Organism: Mycena rosella (NCBI:txid1033263)

InterPro domains:
  IPR036396 Cytochrome P450 superfamily [G3DSA:1.10.630.10] (1-80)
  IPR036396 Cytochrome P450 superfamily [SSF48264] (1-79)